Protein AF-A0A1H0PET6-F1 (afdb_monomer_lite)

Structure (mmCIF, N/CA/C/O backbone):
data_AF-A0A1H0PET6-F1
#
_entry.id   AF-A0A1H0PET6-F1
#
loop_
_atom_site.group_PDB
_atom_site.id
_atom_site.type_symbol
_atom_site.label_atom_id
_atom_site.label_alt_id
_atom_site.label_comp_id
_atom_site.label_asym_id
_atom_site.label_entity_id
_atom_site.label_seq_id
_atom_site.pdbx_PDB_ins_code
_atom_site.Cartn_x
_atom_site.Cartn_y
_atom_site.Cartn_z
_atom_site.occupancy
_atom_site.B_iso_or_equiv
_atom_site.auth_seq_id
_atom_site.auth_comp_id
_atom_site.auth_asym_id
_atom_site.auth_atom_id
_atom_site.pdbx_PDB_model_num
ATOM 1 N N . MET A 1 1 ? 19.936 21.694 -19.001 1.00 37.19 1 MET A N 1
ATOM 2 C CA . MET A 1 1 ? 19.521 20.309 -19.304 1.00 37.19 1 MET A CA 1
ATOM 3 C C . MET A 1 1 ? 18.844 19.796 -18.048 1.00 37.19 1 MET A C 1
ATOM 5 O O . MET A 1 1 ? 19.488 19.757 -17.010 1.00 37.19 1 MET A O 1
ATOM 9 N N . THR A 1 2 ? 17.528 19.609 -18.085 1.00 40.06 2 THR A N 1
ATOM 10 C CA . THR A 1 2 ? 16.723 19.229 -16.915 1.00 40.06 2 THR A CA 1
ATOM 11 C C . THR A 1 2 ? 17.200 17.874 -16.397 1.00 40.06 2 THR A C 1
ATOM 13 O O . THR A 1 2 ? 17.321 16.966 -17.223 1.00 40.06 2 THR A O 1
ATOM 16 N N . PRO A 1 3 ? 17.494 17.703 -15.093 1.00 48.31 3 PRO A N 1
ATOM 17 C CA . PRO A 1 3 ? 17.768 16.378 -14.568 1.00 48.31 3 PRO A CA 1
ATOM 18 C C . PRO A 1 3 ? 16.499 15.570 -14.799 1.00 48.31 3 PRO A C 1
ATOM 20 O O . PRO A 1 3 ? 15.451 15.857 -14.223 1.00 48.31 3 PRO A O 1
ATOM 23 N N . SER A 1 4 ? 16.571 14.621 -15.726 1.00 53.50 4 SER A N 1
ATOM 24 C CA . SER A 1 4 ? 15.567 13.589 -15.878 1.00 53.50 4 SER A CA 1
ATOM 25 C C . SER A 1 4 ? 15.543 12.869 -14.544 1.00 53.50 4 SER A C 1
ATOM 27 O O . SER A 1 4 ? 16.387 12.011 -14.288 1.00 53.50 4 SER A O 1
ATOM 29 N N . THR A 1 5 ? 14.635 13.283 -13.661 1.00 49.91 5 THR A N 1
ATOM 30 C CA . THR A 1 5 ? 14.302 12.577 -12.434 1.00 49.91 5 THR A CA 1
ATOM 31 C C . THR A 1 5 ? 13.694 11.257 -12.882 1.00 49.91 5 THR A C 1
ATOM 33 O O . THR A 1 5 ? 12.478 11.085 -12.914 1.00 49.91 5 THR A O 1
ATOM 36 N N . MET A 1 6 ? 14.558 10.328 -13.300 1.00 46.38 6 MET A N 1
ATOM 37 C CA . MET A 1 6 ? 14.293 8.906 -13.291 1.00 46.38 6 MET A CA 1
ATOM 38 C C . MET A 1 6 ? 14.085 8.584 -11.821 1.00 46.38 6 MET A C 1
ATOM 40 O O . MET A 1 6 ? 15.007 8.172 -11.126 1.00 46.38 6 MET A O 1
ATOM 44 N N . HIS A 1 7 ? 12.889 8.885 -11.318 1.00 47.38 7 HIS A N 1
ATOM 45 C CA . HIS A 1 7 ? 12.435 8.359 -10.052 1.00 47.38 7 HIS A CA 1
ATOM 46 C C . HIS A 1 7 ? 12.583 6.845 -10.214 1.00 47.38 7 HIS A C 1
ATOM 48 O O . HIS A 1 7 ? 11.919 6.276 -11.088 1.00 47.38 7 HIS A O 1
ATOM 54 N N . PRO A 1 8 ? 13.494 6.185 -9.480 1.00 55.25 8 PRO A N 1
ATOM 55 C CA . PRO A 1 8 ? 13.601 4.747 -9.561 1.00 55.25 8 PRO A CA 1
ATOM 56 C C . PRO A 1 8 ? 12.209 4.176 -9.271 1.00 55.25 8 PRO A C 1
ATOM 58 O O . PRO A 1 8 ? 11.493 4.722 -8.422 1.00 55.25 8 PRO A O 1
ATOM 61 N N . PRO A 1 9 ? 11.803 3.093 -9.949 1.00 56.53 9 PRO A N 1
ATOM 62 C CA . PRO A 1 9 ? 10.451 2.539 -9.840 1.00 56.53 9 PRO A CA 1
ATOM 63 C C . PRO A 1 9 ? 10.016 2.294 -8.381 1.00 56.53 9 PRO A C 1
ATOM 65 O O . PRO A 1 9 ? 8.834 2.361 -8.059 1.00 56.53 9 PRO A O 1
ATOM 68 N N . GLY A 1 10 ? 10.971 2.111 -7.462 1.00 62.69 10 GLY A N 1
ATOM 69 C CA . GLY A 1 10 ? 10.715 1.960 -6.031 1.00 62.69 10 GLY A CA 1
ATOM 70 C C . GLY A 1 10 ? 10.323 3.228 -5.254 1.00 62.69 10 GLY A C 1
ATOM 71 O O . GLY A 1 10 ? 9.747 3.095 -4.179 1.00 62.69 10 GLY A O 1
ATOM 72 N N . GLU A 1 11 ? 10.597 4.451 -5.720 1.00 76.25 11 GLU A N 1
ATOM 73 C CA . GLU A 1 11 ? 10.246 5.664 -4.953 1.00 76.25 11 GLU A CA 1
ATOM 74 C C . GLU A 1 11 ? 8.749 5.977 -4.988 1.00 76.25 11 GLU A C 1
ATOM 76 O O . GLU A 1 11 ? 8.178 6.370 -3.968 1.00 76.25 11 GLU A O 1
ATOM 81 N N . LYS A 1 12 ? 8.102 5.748 -6.135 1.00 82.50 12 LYS A N 1
ATOM 82 C CA . LYS A 1 12 ? 6.641 5.835 -6.270 1.00 82.50 12 LYS A CA 1
ATOM 83 C C . LYS A 1 12 ? 5.967 4.886 -5.281 1.00 82.50 12 LYS A C 1
ATOM 85 O O . LYS A 1 12 ? 5.105 5.295 -4.507 1.00 82.50 12 LYS A O 1
ATOM 90 N N . MET A 1 13 ? 6.459 3.650 -5.253 1.00 80.75 13 MET A N 1
ATOM 91 C CA . MET A 1 13 ? 5.972 2.589 -4.385 1.00 80.75 13 MET A CA 1
ATOM 92 C C . MET A 1 13 ? 6.168 2.917 -2.901 1.00 80.75 13 MET A C 1
ATOM 94 O O . MET A 1 13 ? 5.230 2.824 -2.116 1.00 80.75 13 MET A O 1
ATOM 98 N N . LYS A 1 14 ? 7.354 3.398 -2.507 1.00 82.38 14 LYS A N 1
ATOM 99 C CA . LYS A 1 14 ? 7.617 3.841 -1.127 1.00 82.38 14 LYS A CA 1
ATOM 100 C C . LYS A 1 14 ? 6.676 4.964 -0.689 1.00 82.38 14 LYS A C 1
ATOM 102 O O . LYS A 1 14 ? 6.183 4.932 0.436 1.00 82.38 14 LYS A O 1
ATOM 107 N N . LYS A 1 15 ? 6.406 5.940 -1.565 1.00 86.38 15 LYS A N 1
ATOM 108 C CA . LYS A 1 15 ? 5.451 7.024 -1.282 1.00 86.38 15 LYS A CA 1
ATOM 109 C C . LYS A 1 15 ? 4.026 6.491 -1.131 1.00 86.38 15 LYS A C 1
ATOM 111 O O . LYS A 1 15 ? 3.347 6.889 -0.191 1.00 86.38 15 LYS A O 1
ATOM 116 N N . ALA A 1 16 ? 3.612 5.567 -1.996 1.00 87.50 16 ALA A N 1
ATOM 117 C CA . ALA A 1 16 ? 2.303 4.929 -1.923 1.00 87.50 16 ALA A CA 1
ATOM 118 C C . ALA A 1 16 ? 2.117 4.128 -0.624 1.00 87.50 16 ALA A C 1
ATOM 120 O O . ALA A 1 16 ? 1.114 4.309 0.056 1.00 87.50 16 ALA A O 1
ATOM 121 N N . ILE A 1 17 ? 3.098 3.301 -0.236 1.00 85.62 17 ILE A N 1
ATOM 122 C CA . ILE A 1 17 ? 3.060 2.519 1.014 1.00 85.62 17 ILE A CA 1
ATOM 123 C C . ILE A 1 17 ? 2.981 3.455 2.220 1.00 85.62 17 ILE A C 1
ATOM 125 O O . ILE A 1 17 ? 2.135 3.268 3.092 1.00 85.62 17 ILE A O 1
ATOM 129 N N . LYS A 1 18 ? 3.835 4.485 2.255 1.00 87.06 18 LYS A N 1
ATOM 130 C CA . LYS A 1 18 ? 3.855 5.460 3.347 1.00 87.06 18 LYS A CA 1
ATOM 131 C C . LYS A 1 18 ? 2.510 6.175 3.475 1.00 87.06 18 LYS A C 1
ATOM 133 O O . LYS A 1 18 ? 1.940 6.211 4.558 1.00 87.06 18 LYS A O 1
ATOM 138 N N . GLU A 1 19 ? 1.976 6.690 2.369 1.00 89.19 19 GLU A N 1
ATOM 139 C CA . GLU A 1 19 ? 0.687 7.382 2.368 1.00 89.19 19 GLU A CA 1
ATOM 140 C C . GLU A 1 19 ? -0.473 6.443 2.731 1.00 89.19 19 GLU A C 1
ATOM 142 O O . GLU A 1 19 ? -1.399 6.855 3.430 1.00 89.19 19 GLU A O 1
ATOM 147 N N . PHE A 1 20 ? -0.426 5.188 2.280 1.00 87.88 20 PHE A N 1
ATOM 148 C CA . PHE A 1 20 ? -1.403 4.170 2.644 1.00 87.88 20 PHE A CA 1
ATOM 149 C C . PHE A 1 20 ? -1.401 3.912 4.151 1.00 87.88 20 PHE A C 1
ATOM 151 O O . PHE A 1 20 ? -2.461 3.996 4.766 1.00 87.88 20 PHE A O 1
ATOM 158 N N . CYS A 1 21 ? -0.225 3.691 4.745 1.00 85.25 21 CYS A N 1
ATOM 159 C CA . CYS A 1 21 ? -0.065 3.476 6.182 1.00 85.25 21 CYS A CA 1
ATOM 160 C C . CYS A 1 21 ? -0.544 4.693 6.987 1.00 85.25 21 CYS A C 1
ATOM 162 O O . CYS A 1 21 ? -1.423 4.563 7.833 1.00 85.25 21 CYS A O 1
ATOM 164 N N . GLU A 1 22 ? -0.088 5.901 6.633 1.00 88.12 22 GLU A N 1
ATOM 165 C CA . GLU A 1 22 ? -0.494 7.133 7.320 1.00 88.12 22 GLU A CA 1
ATOM 166 C C . GLU A 1 22 ? -2.010 7.372 7.252 1.00 88.12 22 GLU A C 1
ATOM 168 O O . GLU A 1 22 ? -2.628 7.830 8.215 1.00 88.12 22 GLU A O 1
ATOM 173 N N . GLN A 1 23 ? -2.636 7.103 6.102 1.00 87.69 23 GLN A N 1
ATOM 174 C CA . GLN A 1 23 ? -4.084 7.236 5.965 1.00 87.69 23 GLN A CA 1
ATOM 175 C C . GLN A 1 23 ? -4.834 6.132 6.709 1.00 87.69 23 GLN A C 1
ATOM 177 O O . GLN A 1 23 ? -5.921 6.400 7.223 1.00 87.69 23 GLN A O 1
ATOM 182 N N . LEU A 1 24 ? -4.286 4.918 6.763 1.00 85.56 24 LEU A N 1
ATOM 183 C CA . LEU A 1 24 ? -4.872 3.799 7.490 1.00 85.56 24 LEU A CA 1
ATOM 184 C C . LEU A 1 24 ? -4.864 4.067 8.996 1.00 85.56 24 LEU A C 1
ATOM 186 O O . LEU A 1 24 ? -5.889 3.884 9.646 1.00 85.56 24 LEU A O 1
ATOM 190 N N . GLU A 1 25 ? -3.759 4.592 9.525 1.00 84.50 25 GLU A N 1
ATOM 191 C CA . GLU A 1 25 ? -3.638 5.020 10.921 1.00 84.50 25 GLU A CA 1
ATOM 192 C C . GLU A 1 25 ? -4.589 6.183 11.245 1.00 84.50 25 GLU A C 1
ATOM 194 O O . GLU A 1 25 ? -5.249 6.177 12.281 1.00 84.50 25 GLU A O 1
ATOM 199 N N . LYS A 1 26 ? -4.727 7.162 10.339 1.00 85.56 26 LYS A N 1
ATOM 200 C CA . LYS A 1 26 ? -5.602 8.333 10.548 1.00 85.56 26 LYS A CA 1
ATOM 201 C C . LYS A 1 26 ? -7.095 8.027 10.432 1.00 85.56 26 LYS A C 1
ATOM 203 O O . LYS A 1 26 ? -7.893 8.632 11.142 1.00 85.56 26 LYS A O 1
ATOM 208 N N . LYS A 1 27 ? -7.499 7.173 9.487 1.00 84.19 27 LYS A N 1
ATOM 209 C CA . LYS A 1 27 ? -8.919 6.917 9.170 1.00 84.19 27 LYS A CA 1
ATOM 210 C C . LYS A 1 27 ? -9.445 5.600 9.738 1.00 84.19 27 LYS A C 1
ATOM 212 O O . LYS A 1 27 ? -10.658 5.398 9.759 1.00 84.19 27 LYS A O 1
ATOM 217 N N . GLY A 1 28 ? -8.555 4.714 10.173 1.00 78.69 28 GLY A N 1
ATOM 218 C CA . GLY A 1 28 ? -8.883 3.383 10.659 1.00 78.69 28 GLY A CA 1
ATOM 219 C C . GLY A 1 28 ? -9.052 2.342 9.548 1.00 78.69 28 GLY A C 1
ATOM 220 O O . GLY A 1 28 ? -9.326 2.643 8.381 1.00 78.69 28 GLY A O 1
ATOM 221 N N . GLU A 1 29 ? -8.932 1.074 9.942 1.00 79.69 29 GLU A N 1
ATOM 222 C CA . GLU A 1 29 ? -8.969 -0.099 9.057 1.00 79.69 29 GLU A CA 1
ATOM 223 C C . GLU A 1 29 ? -10.245 -0.229 8.222 1.00 79.69 29 GLU A C 1
ATOM 225 O O . GLU A 1 29 ? -10.214 -0.751 7.106 1.00 79.69 29 GLU A O 1
ATOM 230 N N . SER A 1 30 ? -11.361 0.309 8.711 1.00 81.88 30 SER A N 1
ATOM 231 C CA . SER A 1 30 ? -12.642 0.350 8.001 1.00 81.88 30 SER A CA 1
ATOM 232 C C . SER A 1 30 ? -12.535 1.052 6.643 1.00 81.88 30 SER A C 1
ATOM 234 O O . SER A 1 30 ? -13.300 0.768 5.723 1.00 81.88 30 SER A O 1
ATOM 236 N N . GLN A 1 31 ? -11.574 1.970 6.493 1.00 84.69 31 GLN A N 1
ATOM 237 C CA . GLN A 1 31 ? -11.338 2.711 5.257 1.00 84.69 31 GLN A CA 1
ATOM 238 C C . GLN A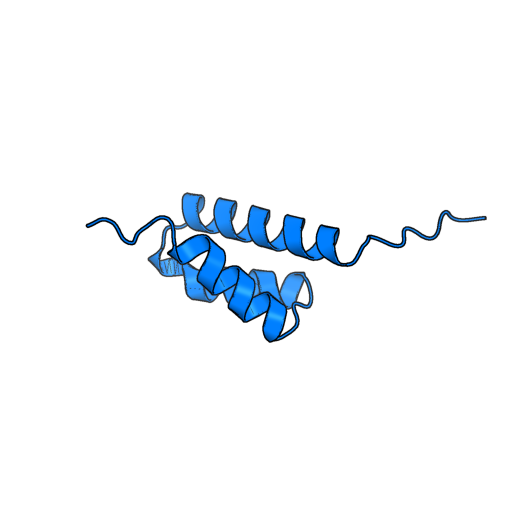 1 31 ? -10.221 2.102 4.401 1.00 84.69 31 GLN A C 1
ATOM 240 O O . GLN A 1 31 ? -9.962 2.629 3.321 1.00 84.69 31 GLN A O 1
ATOM 245 N N . ARG A 1 32 ? -9.605 0.978 4.804 1.00 84.56 32 ARG A N 1
ATOM 246 C CA . ARG A 1 32 ? -8.432 0.396 4.125 1.00 84.56 32 ARG A CA 1
ATOM 247 C C . ARG A 1 32 ? -8.634 0.221 2.625 1.00 84.56 32 ARG A C 1
ATOM 249 O O . ARG A 1 32 ? -7.840 0.720 1.847 1.00 84.56 32 ARG A O 1
ATOM 256 N N . LYS A 1 33 ? -9.736 -0.408 2.199 1.00 85.81 33 LYS A N 1
ATOM 257 C CA . LYS A 1 33 ? -10.013 -0.690 0.780 1.00 85.81 33 LYS A CA 1
ATOM 258 C C . LYS A 1 33 ? -10.144 0.602 -0.016 1.00 85.81 33 LYS A C 1
ATOM 260 O O . LYS A 1 33 ? -9.6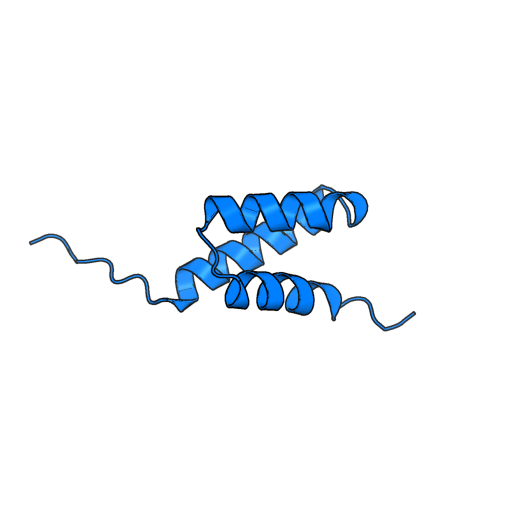35 0.705 -1.126 1.00 85.81 33 LYS A O 1
ATOM 265 N N . ARG A 1 34 ? -10.790 1.601 0.587 1.00 89.00 34 ARG A N 1
ATOM 266 C CA . ARG A 1 34 ? -10.981 2.917 -0.016 1.00 89.00 34 ARG A CA 1
ATOM 267 C C . ARG A 1 34 ? -9.661 3.670 -0.127 1.00 89.00 34 ARG A C 1
ATOM 269 O O . ARG A 1 34 ? -9.392 4.245 -1.171 1.00 89.00 34 ARG A O 1
ATOM 276 N N . ILE A 1 35 ? -8.840 3.655 0.921 1.00 89.19 35 ILE A N 1
ATOM 277 C CA . ILE A 1 35 ? -7.515 4.283 0.928 1.00 89.19 35 ILE A CA 1
ATOM 278 C C . ILE A 1 35 ? -6.616 3.593 -0.096 1.00 89.19 35 ILE A C 1
ATOM 280 O O . ILE A 1 35 ? -5.982 4.275 -0.888 1.00 89.19 35 ILE A O 1
ATOM 284 N N . LEU A 1 36 ? -6.622 2.260 -0.129 1.00 86.31 36 LEU A N 1
ATOM 285 C CA . LEU A 1 36 ? -5.830 1.440 -1.039 1.00 86.31 36 LEU A CA 1
ATOM 286 C C . LEU A 1 36 ? -6.165 1.765 -2.492 1.00 86.31 36 LEU A C 1
ATOM 288 O O . LEU A 1 36 ? -5.269 2.071 -3.265 1.00 86.31 36 LEU A O 1
ATOM 292 N N . GLN A 1 37 ? -7.453 1.777 -2.848 1.00 89.50 37 GLN A N 1
ATOM 293 C CA . GLN A 1 37 ? -7.894 2.190 -4.181 1.00 89.50 37 GLN A CA 1
ATOM 294 C C . GLN A 1 37 ? -7.489 3.630 -4.496 1.00 89.50 37 GLN A C 1
ATOM 296 O O . GLN A 1 37 ? -7.011 3.904 -5.591 1.00 89.50 37 GLN A O 1
ATOM 301 N N . ASN A 1 38 ? -7.640 4.548 -3.542 1.00 90.06 38 ASN A N 1
ATOM 302 C CA . ASN A 1 38 ? -7.322 5.954 -3.764 1.00 90.06 38 ASN A CA 1
ATOM 303 C C . ASN A 1 38 ? -5.816 6.169 -3.988 1.00 90.06 38 ASN A C 1
ATOM 305 O O . ASN A 1 38 ? -5.424 6.896 -4.894 1.00 90.06 38 ASN A O 1
ATOM 309 N N . VAL A 1 39 ? -4.975 5.490 -3.204 1.00 89.12 39 VAL A N 1
ATOM 310 C CA . VAL A 1 39 ? -3.516 5.472 -3.363 1.00 89.12 39 VAL A CA 1
ATOM 311 C C . VAL A 1 39 ? -3.139 4.791 -4.679 1.00 89.12 39 VAL A C 1
ATOM 313 O O . VAL A 1 39 ? -2.313 5.310 -5.421 1.00 89.12 39 VAL A O 1
ATOM 316 N N . ALA A 1 40 ? -3.786 3.683 -5.029 1.00 87.62 40 ALA A N 1
ATOM 317 C CA . ALA A 1 40 ? -3.526 2.980 -6.276 1.00 87.62 40 ALA A CA 1
ATOM 318 C C . ALA A 1 40 ? -3.816 3.826 -7.513 1.00 87.62 40 ALA A C 1
ATOM 320 O O . ALA A 1 40 ? -2.998 3.870 -8.421 1.00 87.62 40 ALA A O 1
ATOM 321 N N . ILE A 1 41 ? -4.934 4.548 -7.523 1.00 89.00 41 ILE A N 1
ATOM 322 C CA . ILE A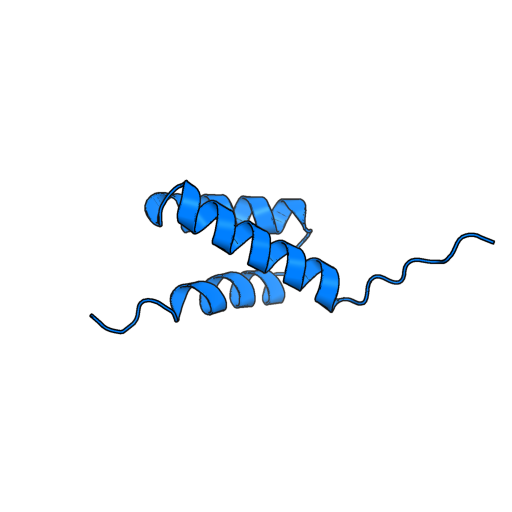 1 41 ? -5.289 5.456 -8.617 1.00 89.00 41 ILE A CA 1
ATOM 323 C C . ILE A 1 41 ? -4.345 6.665 -8.628 1.00 89.00 41 ILE A C 1
ATOM 325 O O . ILE A 1 41 ? -3.846 7.058 -9.676 1.00 89.00 41 ILE A O 1
ATOM 329 N N . LYS A 1 42 ? -4.051 7.242 -7.458 1.00 88.75 42 LYS A N 1
ATOM 330 C CA . LYS A 1 42 ? -3.205 8.438 -7.331 1.00 88.75 42 LYS A CA 1
ATOM 331 C C . LYS A 1 42 ? -1.759 8.205 -7.766 1.00 88.75 42 LYS A C 1
ATOM 333 O O . LYS A 1 42 ? -1.146 9.099 -8.344 1.00 88.75 42 LYS A O 1
ATOM 338 N N . TYR A 1 43 ? -1.210 7.036 -7.454 1.00 86.44 43 TYR A N 1
ATOM 339 C CA . TYR A 1 43 ? 0.158 6.657 -7.801 1.00 86.44 43 TYR A CA 1
ATOM 340 C C . TYR A 1 43 ? 0.223 5.773 -9.049 1.00 86.44 43 TYR A C 1
ATOM 342 O O . TYR A 1 43 ? 1.299 5.265 -9.354 1.00 86.44 43 TYR A O 1
ATOM 350 N N . ASP A 1 44 ? -0.889 5.576 -9.761 1.00 86.56 44 ASP A N 1
ATOM 351 C CA . ASP A 1 44 ? -0.968 4.703 -10.936 1.00 86.56 44 ASP A CA 1
ATOM 352 C C . ASP A 1 44 ? -0.310 3.335 -10.661 1.00 86.56 44 ASP A C 1
ATOM 354 O O . ASP A 1 44 ? 0.636 2.909 -11.325 1.00 86.56 44 ASP A O 1
ATOM 358 N N . LEU A 1 45 ? -0.686 2.712 -9.539 1.00 84.69 45 LEU A N 1
ATOM 359 C CA . LEU A 1 45 ? -0.112 1.442 -9.112 1.00 84.69 45 LEU A CA 1
ATOM 360 C C . LEU A 1 45 ? -0.569 0.336 -10.057 1.00 84.69 45 LEU A C 1
ATOM 362 O O . LEU A 1 45 ? -1.761 0.147 -10.301 1.00 84.69 45 LEU A O 1
ATOM 366 N N . SER A 1 46 ? 0.389 -0.455 -10.527 1.00 85.69 46 SER A N 1
ATOM 367 C CA . SER A 1 46 ? 0.089 -1.675 -11.267 1.00 85.69 46 SER A CA 1
ATOM 368 C C . SER A 1 46 ? -0.634 -2.694 -10.374 1.00 85.69 46 SER A C 1
ATOM 370 O O . SER A 1 46 ? -0.449 -2.679 -9.157 1.00 85.69 46 SER A O 1
ATOM 372 N N . PRO A 1 47 ? -1.357 -3.676 -10.941 1.00 83.81 47 PRO A N 1
ATOM 373 C CA . PRO A 1 47 ? -2.016 -4.730 -10.160 1.00 83.81 47 PRO A CA 1
ATOM 374 C C . PRO A 1 47 ? -1.066 -5.471 -9.203 1.00 83.81 47 PRO A C 1
ATOM 376 O O . PRO A 1 47 ? -1.454 -5.850 -8.103 1.00 83.81 47 PRO A O 1
ATOM 379 N N . LYS A 1 48 ? 0.206 -5.629 -9.600 1.00 83.38 48 LYS A N 1
ATOM 380 C CA . LYS A 1 48 ? 1.265 -6.205 -8.754 1.00 83.38 48 LYS A CA 1
ATOM 381 C C . LYS A 1 48 ? 1.633 -5.310 -7.569 1.00 83.38 48 LYS A C 1
ATOM 383 O O . LYS A 1 48 ? 1.883 -5.805 -6.479 1.00 83.38 48 LYS A O 1
ATOM 388 N N . GLU A 1 49 ? 1.691 -4.001 -7.793 1.00 84.44 49 GLU A N 1
ATOM 389 C CA . GLU A 1 49 ? 1.974 -3.019 -6.747 1.00 84.44 49 GLU A CA 1
ATOM 390 C C . GLU A 1 49 ? 0.786 -2.905 -5.783 1.00 84.44 49 GLU A C 1
ATOM 392 O O . GLU A 1 49 ? 0.968 -2.876 -4.573 1.00 84.44 49 GLU A O 1
ATOM 397 N N . PHE A 1 50 ? -0.439 -2.919 -6.306 1.00 83.94 50 PHE A N 1
ATOM 398 C CA . PHE A 1 50 ? -1.666 -2.933 -5.512 1.00 83.94 50 PHE A CA 1
ATOM 399 C C . PHE A 1 50 ? -1.698 -4.101 -4.517 1.00 83.94 50 PHE A C 1
ATOM 401 O O . PHE A 1 50 ? -1.884 -3.892 -3.320 1.00 83.94 50 PHE A O 1
ATOM 408 N N . ASP A 1 51 ? -1.466 -5.317 -5.016 1.00 84.00 51 ASP A N 1
ATOM 409 C CA . ASP A 1 51 ? -1.434 -6.540 -4.211 1.00 84.00 51 ASP A CA 1
ATOM 410 C C . ASP A 1 51 ? -0.300 -6.511 -3.172 1.00 84.00 51 ASP A C 1
ATOM 412 O O . ASP A 1 51 ? -0.495 -6.888 -2.017 1.00 84.00 51 ASP A O 1
ATOM 416 N N . PHE A 1 52 ? 0.864 -5.965 -3.541 1.00 83.62 52 PHE A N 1
ATOM 417 C CA . PHE A 1 52 ? 1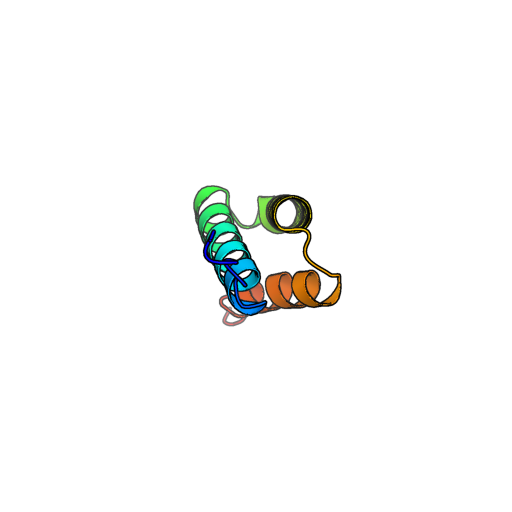.960 -5.754 -2.599 1.00 83.62 52 PHE A CA 1
ATOM 418 C C . PHE A 1 52 ? 1.571 -4.789 -1.472 1.00 83.62 52 PHE A C 1
ATOM 420 O O . PHE A 1 52 ? 1.819 -5.087 -0.307 1.00 83.62 52 PHE A O 1
ATOM 427 N N . LEU A 1 53 ? 0.950 -3.649 -1.796 1.00 80.88 53 LEU A N 1
ATOM 428 C CA . LEU A 1 53 ? 0.513 -2.655 -0.810 1.00 80.88 53 LEU A CA 1
ATOM 429 C C . LEU A 1 53 ? -0.522 -3.237 0.160 1.00 80.88 53 LEU A C 1
ATOM 431 O O . LEU A 1 53 ? -0.442 -2.997 1.365 1.00 80.88 53 LEU A O 1
ATOM 435 N N . GLU A 1 54 ? -1.480 -4.001 -0.373 1.00 81.8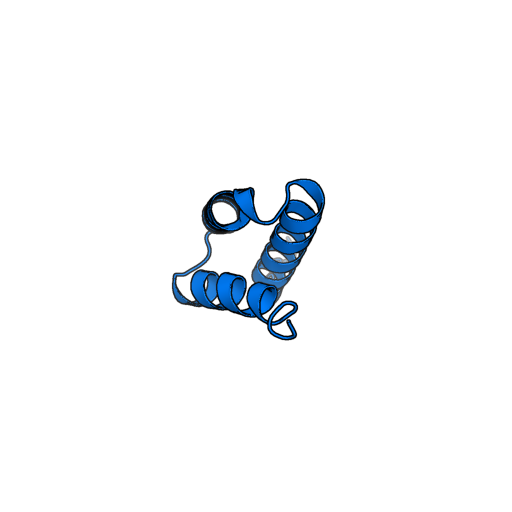8 54 GLU A N 1
ATOM 436 C CA . GLU A 1 54 ? -2.519 -4.658 0.417 1.00 81.88 54 GLU A CA 1
ATOM 437 C C . GLU A 1 54 ? -1.895 -5.631 1.418 1.00 81.88 54 GLU A C 1
ATOM 439 O O . GLU A 1 54 ? -2.189 -5.559 2.607 1.00 81.88 54 GLU A O 1
ATOM 444 N N . ARG A 1 55 ? -0.974 -6.488 0.968 1.00 79.50 55 ARG A N 1
ATOM 445 C CA . ARG A 1 55 ? -0.325 -7.489 1.826 1.00 79.50 55 ARG A CA 1
ATOM 446 C C . ARG A 1 55 ? 0.634 -6.877 2.845 1.00 79.50 55 ARG A C 1
ATOM 448 O O . ARG A 1 55 ? 0.650 -7.311 3.990 1.00 79.50 55 ARG A O 1
ATOM 455 N N . HIS A 1 56 ? 1.407 -5.861 2.459 1.00 75.19 56 HIS A N 1
ATOM 456 C CA . HIS A 1 56 ? 2.474 -5.311 3.302 1.00 75.19 56 HIS A CA 1
ATOM 457 C C . HIS A 1 56 ? 1.957 -4.603 4.562 1.00 75.19 56 HIS A C 1
ATOM 459 O O . HIS A 1 56 ? 2.658 -4.538 5.562 1.00 75.19 56 HIS A O 1
ATOM 465 N N . CYS A 1 57 ? 0.731 -4.085 4.528 1.00 67.00 57 CYS A N 1
ATOM 466 C CA . CYS A 1 57 ? 0.126 -3.407 5.674 1.00 67.00 57 CYS A CA 1
ATOM 467 C C . CYS A 1 57 ? -0.819 -4.317 6.486 1.00 67.00 57 CYS A C 1
ATOM 469 O O . CYS A 1 57 ? -1.204 -3.967 7.596 1.00 67.00 57 CYS A O 1
ATOM 471 N N . LEU A 1 58 ? -1.203 -5.480 5.941 1.00 62.88 58 LEU A N 1
ATO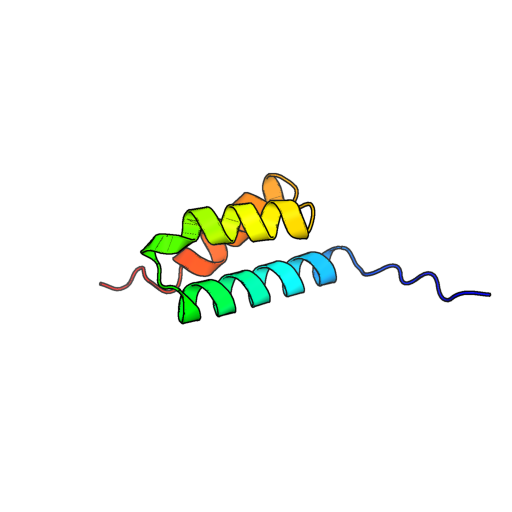M 472 C CA . LEU A 1 58 ? -1.999 -6.494 6.646 1.00 62.88 58 LEU A CA 1
ATOM 473 C C . LEU A 1 58 ? -1.153 -7.344 7.604 1.00 62.88 58 LEU A C 1
ATOM 475 O O . LEU A 1 58 ? -1.679 -7.833 8.604 1.00 62.88 58 LEU A O 1
ATOM 479 N N . ASP A 1 59 ? 0.136 -7.522 7.306 1.00 56.50 59 ASP A N 1
ATOM 480 C CA . ASP A 1 59 ? 1.013 -8.431 8.055 1.00 56.50 59 ASP A CA 1
ATOM 481 C C . ASP A 1 59 ? 1.259 -7.979 9.509 1.00 56.50 59 ASP A C 1
ATOM 483 O O . ASP A 1 59 ? 1.483 -8.809 10.386 1.00 56.50 59 ASP A O 1
ATOM 487 N N . ASP A 1 60 ? 1.080 -6.687 9.810 1.00 53.38 60 ASP A N 1
ATOM 488 C CA . ASP A 1 60 ? 1.259 -6.131 11.161 1.00 53.38 60 ASP A CA 1
ATOM 489 C C . ASP A 1 60 ? 0.157 -6.559 12.161 1.00 53.38 60 ASP A C 1
ATOM 491 O O . ASP A 1 60 ? 0.293 -6.363 13.367 1.00 53.38 60 ASP A O 1
ATOM 495 N N . LYS A 1 61 ? -0.940 -7.187 11.699 1.00 49.91 61 LYS A N 1
ATOM 496 C CA . LYS A 1 61 ? -2.097 -7.547 12.549 1.00 49.91 61 LYS A CA 1
ATOM 497 C C . LYS A 1 61 ? -2.434 -9.034 12.667 1.00 49.91 61 LYS A C 1
ATOM 499 O O . LYS A 1 61 ? -3.489 -9.367 13.201 1.00 49.91 61 LYS A O 1
ATOM 504 N N . THR A 1 62 ? -1.549 -9.950 12.271 1.00 41.25 62 THR A N 1
ATOM 505 C CA . THR A 1 62 ? -1.791 -11.405 12.433 1.00 41.25 62 THR A CA 1
ATOM 506 C C . THR A 1 62 ? -1.207 -12.013 13.720 1.00 41.25 62 THR A C 1
ATOM 508 O O . THR A 1 62 ? -0.832 -13.182 13.763 1.00 41.25 62 THR A O 1
ATOM 511 N N . LYS A 1 63 ? -1.180 -11.246 14.817 1.00 36.41 63 LYS A N 1
ATOM 512 C CA . LYS A 1 63 ? -1.109 -11.799 16.180 1.00 36.41 63 LYS A CA 1
ATOM 513 C C . LYS A 1 63 ? -2.293 -11.292 17.000 1.00 36.41 63 LYS A C 1
ATOM 515 O O . LYS A 1 63 ? -2.161 -10.323 17.744 1.00 36.41 63 LYS A O 1
ATOM 520 N N . GLN A 1 64 ? -3.443 -11.939 16.846 1.00 40.06 64 GLN A N 1
ATOM 521 C CA . GLN A 1 64 ? -4.502 -11.927 17.853 1.00 40.06 64 GLN A CA 1
ATOM 522 C C . GLN A 1 64 ? -4.816 -13.367 18.235 1.00 40.06 64 GLN A C 1
ATOM 524 O O . GLN A 1 64 ? -4.858 -14.208 17.310 1.00 40.06 64 GLN A O 1
#

Secondary structure (DSSP, 8-state):
--------HHHHHHHHHHHHHHHHHHH-GGGHHHHHHHHHHHTT--HHHHHHHHHHHHGGG---

pLDDT: mean 75.14, std 16.51, range [36.41, 90.06]

Foldseek 3Di:
DDPPPPVPPVVLLVVLLVQLLVVCVVVHPVCNVVSLVVSCVVSVPDPVSSVVSSVVNPVVPPPD

Organism: NCBI:txid91360

Radius of gyration: 13.36 Å; chains: 1; bounding box: 32×32×37 Å

Sequence (64 aa):
MTPSTMHPPGEKMKKAIKEFCEQLEKKGESQRKRILQNVAIKYDLSPKEFDFLERHCLDDKTKQ